Protein AF-A0A0Q7JRY8-F1 (afdb_monomer_lite)

Secondary structure (DSSP, 8-state):
----PPPHHHHHHHHGGGSHHHHHHHHHHHHHHHGGGGGGS--SSS-HHHHHHHHHT-SSHHHHHHHHHHHHT-GGGS-SS--SSHHHHHHHHHHHHHHHHHHGGG-TT-HHHHHHHHHHHHHHHHHHHHHT-TTHHHHHHHHHHHHHTT-HHHHHHHHHHHHHHHHHHHH--

Sequence (173 aa):
MGQLSEPPLYAALRALAQDRHRAFAVAIAMAEIVEPLGELASLTPEPLSELAGRIRDATNPDQATAEAAVLSAIPALQEDEEPEENPAWFALGAVVAWIYAAESFGDPAGQRVVNTFARVDDVLEQVEEVLGVPGLCDQFYGAAADAARGDDAALRAMRGLGRSLLGQLRGVS

Radius of gyration: 15.41 Å; chains: 1; bounding box: 47×38×37 Å

pLDDT: mean 89.13, std 11.55, range [37.31, 98.56]

Foldseek 3Di:
DDDPDDDPLLVLLQVCLVPLVLNLLLLLLLLLLLLVLLQLDCQAPDRSVVLSVQLVPDPALVSLQVSLVRLCPRVQVVDPDQDPDPSSNSSNLSSLSSSLSSNSSVDSRSVSSSSNLVSSLVSVVVVCVVLVPPDLNVQSSVLSSCSSVPDPVSSVSSNVNSVVSVVSVVVVD

Structure (mmCIF, N/CA/C/O backbone):
data_AF-A0A0Q7JRY8-F1
#
_entry.id   AF-A0A0Q7JRY8-F1
#
loop_
_atom_site.group_PDB
_atom_site.id
_atom_site.type_symbol
_atom_site.label_atom_id
_atom_site.label_alt_id
_atom_site.label_comp_id
_atom_site.label_asym_id
_atom_site.label_entity_id
_atom_site.label_seq_id
_atom_site.pdbx_PDB_ins_code
_atom_site.Cartn_x
_atom_site.Cartn_y
_atom_site.Cartn_z
_atom_site.occupancy
_atom_site.B_iso_or_equiv
_atom_site.auth_seq_id
_atom_site.auth_comp_id
_atom_site.auth_asym_id
_atom_site.auth_atom_id
_atom_site.pdbx_PDB_model_num
ATOM 1 N N . MET A 1 1 ? 27.790 -21.118 8.309 1.00 37.31 1 MET A N 1
ATOM 2 C CA . MET A 1 1 ? 26.939 -19.935 8.079 1.00 37.31 1 MET A CA 1
ATOM 3 C C . MET A 1 1 ? 26.038 -20.266 6.905 1.00 37.31 1 MET A C 1
ATOM 5 O O . MET A 1 1 ? 26.532 -20.323 5.788 1.00 37.31 1 MET A O 1
ATOM 9 N N . GLY A 1 2 ? 24.784 -20.639 7.162 1.00 41.09 2 GLY A N 1
ATOM 10 C CA . GLY A 1 2 ? 23.818 -20.852 6.085 1.00 41.09 2 GLY A CA 1
ATOM 11 C C . GLY A 1 2 ? 23.379 -19.491 5.568 1.00 41.09 2 GLY A C 1
ATOM 12 O O . GLY A 1 2 ? 22.937 -18.666 6.361 1.00 41.09 2 GLY A O 1
ATOM 13 N N . GLN A 1 3 ? 23.558 -19.231 4.275 1.00 41.84 3 GLN A N 1
ATOM 14 C CA . GLN A 1 3 ? 22.889 -18.116 3.612 1.00 41.84 3 GLN A CA 1
ATOM 15 C C . GLN A 1 3 ? 21.385 -18.334 3.803 1.00 41.84 3 GLN A C 1
ATOM 17 O O . GLN A 1 3 ? 20.836 -19.294 3.265 1.00 41.84 3 GLN A O 1
ATOM 22 N N . LEU A 1 4 ? 20.738 -17.495 4.613 1.00 47.75 4 LEU A N 1
ATOM 23 C CA . LEU A 1 4 ? 19.283 -17.410 4.627 1.00 47.75 4 LEU A CA 1
ATOM 24 C C . LEU A 1 4 ? 18.890 -16.901 3.239 1.00 47.75 4 LEU A C 1
ATOM 26 O O . LEU A 1 4 ? 19.129 -15.743 2.906 1.00 47.75 4 LEU A O 1
ATOM 30 N N . SER A 1 5 ? 18.422 -17.809 2.386 1.00 59.34 5 SER A N 1
ATOM 31 C CA . SER A 1 5 ? 17.906 -17.464 1.068 1.00 59.34 5 SER A CA 1
ATOM 32 C C . SER A 1 5 ? 16.703 -16.549 1.246 1.00 59.34 5 SER A C 1
ATOM 34 O O . SER A 1 5 ? 15.795 -16.873 2.012 1.00 59.34 5 SER A O 1
ATOM 36 N N . GLU A 1 6 ? 16.702 -15.426 0.538 1.00 68.44 6 GLU A N 1
ATOM 37 C CA . GLU A 1 6 ? 15.559 -14.522 0.480 1.00 68.44 6 GLU A CA 1
ATOM 38 C C . GLU A 1 6 ? 14.280 -15.287 0.078 1.00 68.44 6 GLU A C 1
ATOM 40 O O . GLU A 1 6 ? 14.351 -16.138 -0.820 1.00 68.44 6 GLU A O 1
ATOM 45 N N . PRO A 1 7 ? 13.119 -15.022 0.716 1.00 82.31 7 PRO A N 1
ATOM 46 C CA . PRO A 1 7 ? 11.863 -15.645 0.320 1.00 82.31 7 PRO A CA 1
ATOM 47 C C . PRO A 1 7 ? 11.599 -15.450 -1.183 1.00 82.31 7 PRO A C 1
ATOM 49 O O . PRO A 1 7 ? 11.758 -14.332 -1.681 1.00 82.31 7 PRO A O 1
ATOM 52 N N . PRO A 1 8 ? 11.146 -16.483 -1.923 1.00 87.88 8 PRO A N 1
ATOM 53 C CA . PRO A 1 8 ? 10.930 -16.385 -3.371 1.00 87.88 8 PRO A CA 1
ATOM 54 C C . PRO A 1 8 ? 10.028 -15.219 -3.796 1.00 87.88 8 PRO A C 1
ATOM 56 O O . PRO A 1 8 ? 10.235 -14.631 -4.857 1.00 87.88 8 PRO A O 1
ATOM 59 N N . LEU A 1 9 ? 9.054 -14.855 -2.954 1.00 92.62 9 LEU A N 1
ATOM 60 C CA . LEU A 1 9 ? 8.178 -13.713 -3.190 1.00 92.62 9 LEU A CA 1
ATOM 61 C C . LEU A 1 9 ? 8.928 -12.374 -3.148 1.00 92.62 9 LEU A C 1
ATOM 63 O O . LEU A 1 9 ? 8.682 -11.525 -3.996 1.00 92.62 9 LEU A O 1
ATOM 67 N N . TYR A 1 10 ? 9.866 -12.180 -2.219 1.00 94.19 10 TYR A N 1
ATOM 68 C CA . TYR A 1 10 ? 10.582 -10.905 -2.076 1.00 94.19 10 TYR A CA 1
ATOM 69 C C . TYR A 1 10 ? 11.470 -10.644 -3.289 1.00 94.19 10 TYR A C 1
ATOM 71 O O . TYR A 1 10 ? 11.474 -9.542 -3.833 1.00 94.19 10 TYR A O 1
ATOM 79 N N . ALA A 1 11 ? 12.143 -11.688 -3.777 1.00 94.50 11 ALA A N 1
ATOM 80 C CA . ALA A 1 11 ? 12.903 -11.614 -5.017 1.00 94.50 11 ALA A CA 1
ATOM 81 C C . ALA A 1 11 ? 12.002 -11.282 -6.222 1.00 94.50 11 ALA A C 1
ATOM 83 O O . ALA A 1 11 ? 12.367 -10.444 -7.049 1.00 94.50 11 ALA A O 1
ATOM 84 N N . ALA A 1 12 ? 10.815 -11.896 -6.312 1.00 95.25 12 ALA A N 1
ATOM 85 C CA . ALA A 1 12 ? 9.857 -11.629 -7.386 1.00 95.25 12 ALA A CA 1
ATOM 86 C C . ALA A 1 12 ? 9.300 -10.195 -7.334 1.00 95.25 12 ALA A C 1
ATOM 88 O O . ALA A 1 12 ? 9.252 -9.523 -8.360 1.00 95.25 12 ALA A O 1
ATOM 89 N N . LEU A 1 13 ? 8.940 -9.701 -6.146 1.00 96.69 13 LEU A N 1
ATOM 90 C CA . LEU A 1 13 ? 8.494 -8.321 -5.945 1.00 96.69 13 LEU A CA 1
ATOM 91 C C . LEU A 1 13 ? 9.601 -7.330 -6.301 1.00 96.69 13 LEU A C 1
ATOM 93 O O . LEU A 1 13 ? 9.355 -6.386 -7.045 1.00 96.69 13 LEU A O 1
ATOM 97 N N . ARG A 1 14 ? 10.838 -7.571 -5.852 1.00 96.56 14 ARG A N 1
ATOM 98 C CA . ARG A 1 14 ? 11.974 -6.704 -6.182 1.00 96.56 14 ARG A CA 1
ATOM 99 C C . ARG A 1 14 ? 12.230 -6.651 -7.692 1.00 96.56 14 ARG A C 1
ATOM 101 O O . ARG A 1 14 ? 12.537 -5.589 -8.230 1.00 96.56 14 ARG A O 1
ATOM 108 N N . ALA A 1 15 ? 12.051 -7.772 -8.394 1.00 96.31 15 ALA A N 1
ATOM 109 C CA . ALA A 1 15 ? 12.206 -7.839 -9.845 1.00 96.31 15 ALA A CA 1
ATOM 110 C C . ALA A 1 15 ? 11.204 -6.954 -10.612 1.00 96.31 15 ALA A C 1
ATOM 112 O O . ALA A 1 15 ? 11.505 -6.557 -11.739 1.00 96.31 15 ALA A O 1
ATOM 113 N N . LEU A 1 16 ? 10.068 -6.577 -10.006 1.00 96.50 16 LEU A N 1
ATOM 114 C CA . LEU A 1 16 ? 9.114 -5.648 -10.617 1.00 96.50 16 LEU A CA 1
ATOM 115 C C . LEU A 1 16 ? 9.727 -4.277 -10.908 1.00 96.50 16 LEU A C 1
ATOM 117 O O . LEU A 1 16 ? 9.269 -3.621 -11.834 1.00 96.50 16 LEU A O 1
ATOM 121 N N . ALA A 1 17 ? 10.776 -3.853 -10.192 1.00 95.12 17 ALA A N 1
ATOM 122 C CA . ALA A 1 17 ? 11.434 -2.561 -10.420 1.00 95.12 17 ALA A CA 1
ATOM 123 C C . ALA A 1 17 ? 12.030 -2.401 -11.833 1.00 95.12 17 ALA A C 1
ATOM 125 O O . ALA A 1 17 ? 12.318 -1.283 -12.260 1.00 95.12 17 ALA A O 1
ATOM 126 N N . GLN A 1 18 ? 12.171 -3.498 -12.590 1.00 95.25 18 GLN A N 1
ATOM 127 C CA . GLN A 1 18 ? 12.508 -3.458 -14.018 1.00 95.25 18 GLN A CA 1
ATOM 128 C C . GLN A 1 18 ? 11.437 -2.735 -14.856 1.00 95.25 18 GLN A C 1
ATOM 130 O O . GLN A 1 18 ? 11.760 -2.146 -15.886 1.00 95.25 18 GLN A O 1
ATOM 135 N N . ASP A 1 19 ? 10.184 -2.739 -14.395 1.00 96.69 19 ASP A N 1
ATOM 136 C CA . ASP A 1 19 ? 9.085 -1.919 -14.895 1.00 96.69 19 ASP A CA 1
ATOM 137 C C . ASP A 1 19 ? 8.504 -1.097 -13.737 1.00 96.69 19 ASP A C 1
ATOM 139 O O . ASP A 1 19 ? 7.631 -1.539 -12.987 1.00 96.69 19 ASP A O 1
ATOM 143 N N . ARG A 1 20 ? 8.971 0.149 -13.611 1.00 95.75 20 ARG A N 1
ATOM 144 C CA . ARG A 1 20 ? 8.534 1.065 -12.548 1.00 95.75 20 ARG A CA 1
ATOM 145 C C . ARG A 1 20 ? 7.016 1.255 -12.479 1.00 95.75 20 ARG A C 1
ATOM 147 O O . ARG A 1 20 ? 6.489 1.445 -11.390 1.00 95.75 20 ARG A O 1
ATOM 154 N N . HIS A 1 21 ? 6.305 1.217 -13.612 1.00 96.06 21 HIS A N 1
ATOM 155 C CA . HIS A 1 21 ? 4.853 1.409 -13.619 1.00 96.06 21 HIS A CA 1
ATOM 156 C C . HIS A 1 21 ? 4.157 0.168 -13.067 1.00 96.06 21 HIS A C 1
ATOM 158 O O . HIS A 1 21 ? 3.186 0.289 -12.322 1.00 96.06 21 HIS A O 1
ATOM 164 N N . ARG A 1 22 ? 4.688 -1.022 -13.370 1.00 96.19 22 ARG A N 1
ATOM 165 C CA . ARG A 1 22 ? 4.217 -2.269 -12.770 1.00 96.19 22 ARG A CA 1
ATOM 166 C C . ARG A 1 22 ? 4.512 -2.327 -11.275 1.00 96.19 22 ARG A C 1
ATOM 168 O O . ARG A 1 22 ? 3.603 -2.648 -10.514 1.00 96.19 22 ARG A O 1
ATOM 175 N N . ALA A 1 23 ? 5.741 -2.016 -10.859 1.00 97.19 23 ALA A N 1
ATOM 176 C CA . ALA A 1 23 ? 6.117 -1.983 -9.445 1.00 97.19 23 ALA A CA 1
ATOM 177 C C . ALA A 1 23 ? 5.194 -1.049 -8.654 1.00 97.19 23 ALA A C 1
ATOM 179 O O . ALA A 1 23 ? 4.621 -1.463 -7.647 1.00 97.19 23 ALA A O 1
ATOM 180 N N . PHE A 1 24 ? 4.974 0.158 -9.183 1.00 97.75 24 PHE A N 1
ATOM 181 C CA . PHE A 1 24 ? 4.072 1.138 -8.597 1.00 97.75 24 PHE A CA 1
ATOM 182 C C . PHE A 1 24 ? 2.629 0.630 -8.514 1.00 97.75 24 PHE A C 1
ATOM 184 O O . PHE A 1 24 ? 2.037 0.633 -7.441 1.00 97.75 24 PHE A O 1
ATOM 191 N N . ALA A 1 25 ? 2.069 0.112 -9.611 1.00 96.88 25 ALA A N 1
ATOM 192 C CA . ALA A 1 25 ? 0.698 -0.398 -9.628 1.00 96.88 25 ALA A CA 1
ATOM 193 C C . ALA A 1 25 ? 0.471 -1.555 -8.637 1.00 96.88 25 ALA A C 1
ATOM 195 O O . ALA A 1 25 ? -0.581 -1.621 -8.001 1.00 96.88 25 ALA A O 1
ATOM 196 N N . VAL A 1 26 ? 1.450 -2.456 -8.494 1.00 97.81 26 VAL A N 1
ATOM 197 C CA . VAL A 1 26 ? 1.394 -3.550 -7.515 1.00 97.81 26 VAL A CA 1
ATOM 198 C C . VAL A 1 26 ? 1.468 -2.995 -6.093 1.00 97.81 26 VAL A C 1
ATOM 200 O O . VAL A 1 26 ? 0.644 -3.368 -5.266 1.00 97.81 26 VAL A O 1
ATOM 203 N N . ALA A 1 27 ? 2.387 -2.069 -5.811 1.00 98.25 27 ALA A N 1
ATOM 204 C CA . ALA A 1 27 ? 2.505 -1.458 -4.489 1.00 98.25 27 ALA A CA 1
ATOM 205 C C . ALA A 1 27 ? 1.228 -0.707 -4.075 1.00 98.25 27 ALA A C 1
ATOM 207 O O . ALA A 1 27 ? 0.742 -0.894 -2.961 1.00 98.25 27 ALA A O 1
ATOM 208 N N . ILE A 1 28 ? 0.621 0.051 -4.994 1.00 97.94 28 ILE A N 1
ATOM 209 C CA . ILE A 1 28 ? -0.669 0.716 -4.769 1.00 97.94 28 ILE A CA 1
ATOM 210 C C . ILE A 1 28 ? -1.762 -0.303 -4.454 1.00 97.94 28 ILE A C 1
ATOM 212 O O . ILE A 1 28 ? -2.473 -0.143 -3.469 1.00 97.94 28 ILE A O 1
ATOM 216 N N . ALA A 1 29 ? -1.876 -1.378 -5.238 1.00 97.00 29 ALA A N 1
ATOM 217 C CA . ALA A 1 29 ? -2.890 -2.401 -4.995 1.00 97.00 29 ALA A CA 1
ATOM 218 C C . ALA A 1 29 ? -2.729 -3.091 -3.627 1.00 97.00 29 ALA A C 1
ATOM 220 O O . ALA A 1 29 ? -3.732 -3.467 -3.025 1.00 97.00 29 ALA A O 1
ATOM 221 N N . MET A 1 30 ? -1.497 -3.232 -3.124 1.00 98.12 30 MET A N 1
ATOM 222 C CA . MET A 1 30 ? -1.243 -3.739 -1.772 1.00 98.12 30 MET A CA 1
ATOM 223 C C . MET A 1 30 ? -1.660 -2.717 -0.703 1.00 98.12 30 MET A C 1
ATOM 225 O O . MET A 1 30 ? -2.404 -3.069 0.209 1.00 98.12 30 MET A O 1
ATOM 229 N N . ALA A 1 31 ? -1.251 -1.450 -0.829 1.00 98.00 31 ALA A N 1
ATOM 230 C CA . ALA A 1 31 ? -1.601 -0.396 0.132 1.00 98.00 31 ALA A CA 1
ATOM 231 C C . ALA A 1 31 ? -3.117 -0.107 0.188 1.00 98.00 31 ALA A C 1
ATOM 233 O O . ALA A 1 31 ? -3.660 0.175 1.256 1.00 98.00 31 ALA A O 1
ATOM 234 N N . GLU A 1 32 ? -3.828 -0.262 -0.934 1.00 96.44 32 GLU A N 1
ATOM 235 C CA . GLU A 1 32 ? -5.294 -0.159 -1.015 1.00 96.44 32 GLU A CA 1
ATOM 236 C C . GLU A 1 32 ? -6.025 -1.129 -0.075 1.00 96.44 32 GLU A C 1
ATOM 238 O O . GLU A 1 32 ? -7.153 -0.853 0.332 1.00 96.44 32 GLU A O 1
ATOM 243 N N . ILE A 1 33 ? -5.411 -2.264 0.279 1.00 96.31 33 ILE A N 1
ATOM 244 C CA . ILE A 1 33 ? -6.029 -3.248 1.176 1.00 96.31 33 ILE A CA 1
ATOM 245 C C . ILE A 1 33 ? -6.236 -2.646 2.565 1.00 96.31 33 ILE A C 1
ATOM 247 O O . ILE A 1 33 ? -7.288 -2.848 3.168 1.00 96.31 33 ILE A O 1
ATOM 251 N N . VAL A 1 34 ? -5.249 -1.889 3.044 1.00 95.31 34 VAL A N 1
ATOM 252 C CA . VAL A 1 34 ? -5.213 -1.321 4.397 1.00 95.31 34 VAL A CA 1
ATOM 253 C C . VAL A 1 34 ? -5.638 0.146 4.443 1.00 95.31 34 VAL A C 1
ATOM 255 O O . VAL A 1 34 ? -5.782 0.686 5.532 1.00 95.31 34 VAL A O 1
ATOM 258 N N . GLU A 1 35 ? -5.915 0.785 3.299 1.00 94.62 35 GLU A N 1
ATOM 259 C CA . GLU A 1 35 ? -6.423 2.169 3.226 1.00 94.62 35 GLU A CA 1
ATOM 260 C C . GLU A 1 35 ? -7.579 2.448 4.216 1.00 94.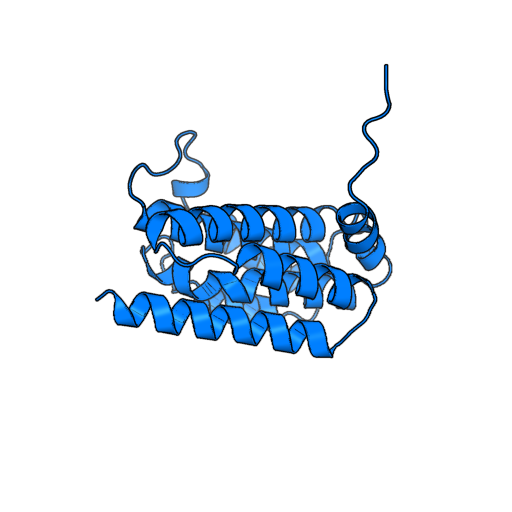62 35 GLU A C 1
ATOM 262 O O . GLU A 1 35 ? -7.494 3.449 4.929 1.00 94.62 35 GLU A O 1
ATOM 267 N N . PRO A 1 36 ? -8.598 1.569 4.377 1.00 91.94 36 PRO A N 1
ATOM 268 C CA . PRO A 1 36 ? -9.689 1.799 5.330 1.00 91.94 36 PRO A CA 1
ATOM 269 C C . PRO A 1 36 ? -9.251 1.959 6.789 1.00 91.94 36 PRO A C 1
ATOM 271 O O . PRO A 1 36 ? -9.959 2.588 7.571 1.00 91.94 36 PRO A O 1
ATOM 274 N N . LEU A 1 37 ? -8.114 1.371 7.165 1.00 91.75 37 LEU A N 1
ATOM 275 C CA . LEU A 1 37 ? -7.588 1.441 8.525 1.00 91.75 37 LEU A CA 1
ATOM 276 C C . LEU A 1 37 ? -6.996 2.817 8.838 1.00 91.75 37 LEU A C 1
ATOM 278 O O . LEU A 1 37 ? -7.013 3.233 9.991 1.00 91.75 37 LEU A O 1
ATOM 282 N N . GLY A 1 38 ? -6.537 3.548 7.817 1.00 89.88 38 GLY A N 1
ATOM 283 C CA . GLY A 1 38 ? -6.034 4.916 7.957 1.00 89.88 38 GLY A CA 1
ATOM 284 C C . GLY A 1 38 ? -7.064 5.900 8.503 1.00 89.88 38 GLY A C 1
ATOM 285 O O . GLY A 1 38 ? -6.693 6.906 9.091 1.00 89.88 38 GLY A O 1
ATOM 286 N N . GLU A 1 39 ? -8.351 5.589 8.352 1.00 88.38 39 GLU A N 1
ATOM 287 C CA . GLU A 1 39 ? -9.460 6.426 8.814 1.00 88.38 39 GLU A CA 1
ATOM 288 C C . GLU A 1 39 ? -9.874 6.112 10.269 1.00 88.38 39 GLU A C 1
ATOM 290 O O . GLU A 1 39 ? -10.778 6.748 10.810 1.00 88.38 39 GLU A O 1
ATOM 295 N N . LEU A 1 40 ? -9.232 5.134 10.927 1.00 86.31 40 LEU A N 1
ATOM 296 C CA . LEU A 1 40 ? -9.507 4.787 12.329 1.00 86.31 40 LEU A CA 1
ATOM 297 C C . LEU A 1 40 ? -8.971 5.830 13.320 1.00 86.31 40 LEU A C 1
ATOM 299 O O . LEU A 1 40 ? -9.469 5.914 14.443 1.00 86.31 40 LEU A O 1
ATOM 303 N N . ALA A 1 41 ? -7.983 6.629 12.914 1.00 84.44 41 ALA A N 1
ATOM 304 C CA . ALA A 1 41 ? -7.432 7.719 13.706 1.00 84.44 41 ALA A CA 1
ATOM 305 C C . ALA A 1 41 ? -7.098 8.922 12.815 1.00 84.44 41 ALA A C 1
ATOM 307 O O . ALA A 1 41 ? -6.595 8.777 11.704 1.00 84.44 41 ALA A O 1
ATOM 308 N N . SER A 1 42 ? -7.335 10.132 13.321 1.00 84.94 42 SER A N 1
ATOM 309 C CA . SER A 1 42 ? -7.013 11.370 12.603 1.00 84.94 42 SER A CA 1
ATOM 310 C C . SER A 1 42 ? -5.519 11.688 12.729 1.00 84.94 42 SER A C 1
ATOM 312 O O . SER A 1 42 ? -5.125 12.493 13.572 1.00 84.94 42 SER A O 1
ATOM 314 N N . LEU A 1 43 ? -4.689 11.046 11.905 1.00 82.81 43 LEU A N 1
ATOM 315 C CA . LEU A 1 43 ? -3.229 11.236 11.903 1.00 82.81 43 LEU A CA 1
ATOM 316 C C . LEU A 1 43 ? -2.766 12.404 11.019 1.00 82.81 43 LEU A C 1
ATOM 318 O O . LEU A 1 43 ? -1.695 12.969 11.235 1.00 82.81 43 LEU A O 1
ATOM 322 N N . THR A 1 44 ? -3.578 12.780 10.035 1.00 76.00 44 THR A N 1
ATOM 323 C CA . THR A 1 44 ? -3.310 13.844 9.061 1.00 76.00 44 THR A CA 1
ATOM 324 C C . THR A 1 44 ? -4.391 14.928 9.111 1.00 76.00 44 THR A C 1
ATOM 326 O O . THR A 1 44 ? -5.517 14.655 9.529 1.00 76.00 44 THR A O 1
ATOM 329 N N . PRO A 1 45 ? -4.089 16.170 8.676 1.00 78.75 45 PRO A N 1
ATOM 330 C CA . PRO A 1 45 ? -5.102 17.223 8.547 1.00 78.75 45 PRO A CA 1
ATOM 331 C C . PRO A 1 45 ? -6.181 16.926 7.494 1.00 78.75 45 PRO A C 1
ATOM 333 O O . PRO A 1 45 ? -7.305 17.406 7.618 1.00 78.75 45 PRO A O 1
ATOM 336 N N . GLU A 1 46 ? -5.830 16.169 6.456 1.00 86.56 46 GLU A N 1
ATOM 337 C CA . GLU A 1 46 ? -6.732 15.682 5.407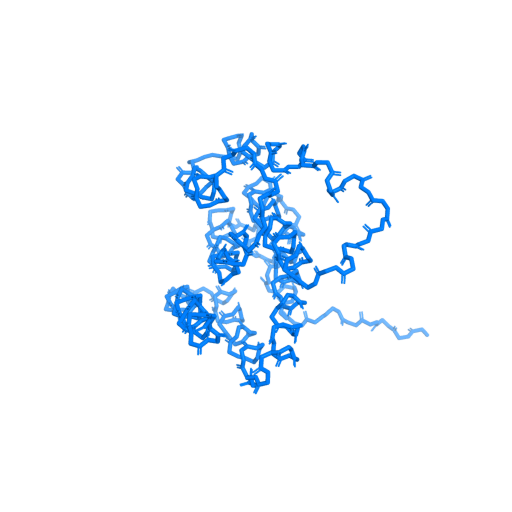 1.00 86.56 46 GLU A CA 1
ATOM 338 C C . GLU A 1 46 ? -6.867 14.151 5.498 1.00 86.56 46 GLU A C 1
ATOM 340 O O . GLU A 1 46 ? -5.916 13.507 5.941 1.00 86.56 46 GLU A O 1
ATOM 345 N N . PRO A 1 47 ? -8.002 13.544 5.108 1.00 89.62 47 PRO A N 1
ATOM 346 C CA . PRO A 1 47 ? -8.183 12.090 5.158 1.00 89.62 47 PRO A CA 1
ATOM 347 C C . PRO A 1 47 ? -7.124 11.336 4.343 1.00 89.62 47 PRO A C 1
ATOM 349 O O . PRO A 1 47 ? -6.719 11.795 3.269 1.00 89.62 47 PRO A O 1
ATOM 352 N N . LEU A 1 48 ? -6.719 10.144 4.802 1.00 92.50 48 LEU A N 1
ATOM 353 C CA . LEU A 1 48 ? -5.758 9.314 4.063 1.00 92.50 48 LEU A CA 1
ATOM 354 C C . LEU A 1 48 ? -6.276 9.003 2.654 1.00 92.50 48 LEU A C 1
ATOM 356 O O . LEU A 1 48 ? -5.501 9.015 1.704 1.00 92.50 48 LEU A O 1
ATOM 360 N N . SER A 1 49 ? -7.581 8.778 2.507 1.00 92.00 49 SER A N 1
ATOM 361 C CA . SER A 1 49 ? -8.228 8.525 1.214 1.00 92.00 49 SER A CA 1
ATOM 362 C C . SER A 1 49 ? -8.007 9.631 0.166 1.00 92.00 49 SER A C 1
ATOM 364 O O . SER A 1 49 ? -7.853 9.328 -1.022 1.00 92.00 49 SER A O 1
ATOM 366 N N . GLU A 1 50 ? -7.928 10.905 0.568 1.00 93.12 50 GLU A N 1
ATOM 367 C CA . GLU A 1 50 ? -7.647 12.013 -0.359 1.00 93.12 50 GLU A CA 1
ATOM 368 C C . GLU A 1 50 ? -6.186 11.993 -0.834 1.00 93.12 50 GLU A C 1
ATOM 370 O O . GLU A 1 50 ? -5.918 12.092 -2.035 1.00 93.12 50 GLU A O 1
ATOM 375 N N . LEU A 1 51 ? -5.247 11.789 0.094 1.00 92.81 51 LEU A N 1
ATOM 376 C CA . LEU A 1 51 ? -3.814 11.633 -0.186 1.00 92.81 51 LEU A CA 1
ATOM 377 C C . LEU A 1 51 ? -3.531 10.407 -1.065 1.00 92.81 51 LEU A C 1
ATOM 379 O O . LEU A 1 51 ? -2.849 10.500 -2.087 1.00 92.81 51 LEU A O 1
ATOM 383 N N . ALA A 1 52 ? -4.118 9.265 -0.708 1.00 95.31 52 ALA A N 1
ATOM 384 C CA . ALA A 1 52 ? -4.061 8.017 -1.458 1.00 95.31 52 ALA A CA 1
ATOM 385 C C . ALA A 1 52 ? -4.588 8.183 -2.892 1.00 95.31 52 ALA A C 1
ATOM 387 O O . ALA A 1 52 ? -4.004 7.648 -3.836 1.00 95.31 52 ALA A O 1
ATOM 388 N N . GLY A 1 53 ? -5.657 8.968 -3.076 1.00 96.62 53 GLY A N 1
ATOM 389 C CA . GLY A 1 53 ? -6.173 9.348 -4.391 1.00 96.62 53 GLY A CA 1
ATOM 390 C C . GLY A 1 53 ? -5.124 10.046 -5.256 1.00 96.62 53 GLY A C 1
ATOM 391 O O . GLY A 1 53 ? -4.879 9.623 -6.384 1.00 96.62 53 GLY A O 1
ATOM 392 N N . ARG A 1 54 ? -4.444 11.060 -4.709 1.00 96.75 54 ARG A N 1
ATOM 393 C CA . ARG A 1 54 ? -3.406 11.808 -5.439 1.00 96.75 54 ARG A CA 1
ATOM 394 C C . ARG A 1 54 ? -2.178 10.958 -5.754 1.00 96.75 54 ARG A C 1
ATOM 396 O O . ARG A 1 54 ? -1.644 11.061 -6.856 1.00 96.75 54 ARG A O 1
ATOM 403 N N . ILE A 1 55 ? -1.769 10.081 -4.833 1.00 97.06 55 ILE A N 1
ATOM 404 C CA . ILE A 1 55 ? -0.694 9.111 -5.081 1.00 97.06 55 ILE A CA 1
ATOM 405 C C . ILE A 1 55 ? -1.093 8.181 -6.230 1.00 97.06 55 ILE A C 1
ATOM 407 O O . ILE A 1 55 ? -0.341 8.037 -7.186 1.00 97.06 55 ILE A O 1
ATOM 411 N N . ARG A 1 56 ? -2.282 7.575 -6.175 1.00 96.19 56 ARG A N 1
ATOM 412 C CA . ARG A 1 56 ? -2.782 6.651 -7.206 1.00 96.19 56 ARG A CA 1
ATOM 413 C C . ARG A 1 56 ? -2.823 7.289 -8.597 1.00 96.19 56 ARG A C 1
ATOM 415 O O . ARG A 1 56 ? -2.490 6.627 -9.579 1.00 96.19 56 ARG A O 1
ATOM 422 N N . ASP A 1 57 ? -3.207 8.559 -8.665 1.00 96.81 57 ASP A N 1
ATOM 423 C CA . ASP A 1 57 ? -3.312 9.321 -9.911 1.00 96.81 57 ASP A CA 1
ATOM 424 C C . ASP A 1 57 ? -1.965 9.904 -10.383 1.00 96.81 57 ASP A C 1
ATOM 426 O O . ASP A 1 57 ? -1.891 10.520 -11.453 1.00 96.81 57 ASP A O 1
ATOM 430 N N . ALA A 1 58 ? -0.881 9.703 -9.624 1.00 96.50 58 ALA A N 1
ATOM 431 C CA . ALA A 1 58 ? 0.442 10.173 -10.000 1.00 96.50 58 ALA A CA 1
ATOM 432 C C . ALA A 1 58 ? 0.895 9.546 -11.327 1.00 96.50 58 ALA A C 1
ATOM 434 O O . ALA A 1 58 ? 0.867 8.335 -11.546 1.00 96.50 58 ALA A O 1
ATOM 435 N N . THR A 1 59 ? 1.381 10.400 -12.224 1.00 94.75 59 THR A N 1
ATOM 436 C CA . THR A 1 59 ? 1.855 9.999 -13.561 1.00 94.75 59 THR A CA 1
ATOM 437 C C . THR A 1 59 ? 3.375 9.891 -13.631 1.00 94.75 59 THR A C 1
ATOM 439 O O . THR A 1 59 ? 3.921 9.353 -14.598 1.00 94.75 59 THR A O 1
ATOM 442 N N . ASN A 1 60 ? 4.069 10.403 -12.613 1.00 95.62 60 ASN A N 1
ATOM 443 C CA . ASN A 1 60 ? 5.519 10.376 -12.507 1.00 95.62 60 ASN A CA 1
ATOM 444 C C . ASN A 1 60 ? 5.988 10.250 -11.040 1.00 95.62 60 ASN A C 1
ATOM 446 O O . ASN A 1 60 ? 5.214 10.541 -10.125 1.00 95.62 60 ASN A O 1
ATOM 450 N N . PRO A 1 61 ? 7.254 9.844 -10.814 1.00 95.81 61 PRO A N 1
ATOM 451 C CA . PRO A 1 61 ? 7.788 9.634 -9.468 1.00 95.81 61 PRO A CA 1
ATOM 452 C C . PRO A 1 61 ? 7.827 10.889 -8.592 1.00 95.81 61 PRO A C 1
ATOM 454 O O . PRO A 1 61 ? 7.622 10.782 -7.386 1.00 95.81 61 PRO A O 1
ATOM 457 N N . ASP A 1 62 ? 8.058 12.070 -9.173 1.00 96.38 62 ASP A N 1
ATOM 458 C CA . ASP A 1 62 ? 8.155 13.320 -8.409 1.00 96.38 62 ASP A CA 1
ATOM 459 C C . ASP A 1 62 ? 6.805 13.679 -7.772 1.00 96.38 62 ASP A C 1
ATOM 461 O O . ASP A 1 62 ? 6.756 14.078 -6.610 1.00 96.38 62 ASP A O 1
ATOM 465 N N . GLN A 1 63 ? 5.701 13.469 -8.502 1.00 96.19 63 GLN A N 1
ATOM 466 C CA . GLN A 1 63 ? 4.339 13.635 -7.981 1.00 96.19 63 GLN A CA 1
ATOM 467 C C . GLN A 1 63 ? 4.063 12.687 -6.810 1.00 96.19 63 GLN A C 1
ATOM 469 O O . GLN A 1 63 ? 3.655 13.140 -5.746 1.00 96.19 63 GLN A O 1
ATOM 474 N N . ALA A 1 64 ? 4.330 11.388 -6.979 1.00 95.38 64 ALA A N 1
ATOM 475 C CA . ALA A 1 64 ? 4.108 10.408 -5.915 1.00 95.38 64 ALA A CA 1
ATOM 476 C C . ALA A 1 64 ? 4.977 10.703 -4.678 1.00 95.38 64 ALA A C 1
ATOM 478 O O . ALA A 1 64 ? 4.498 10.632 -3.549 1.00 95.38 64 ALA A O 1
ATOM 479 N N . THR A 1 65 ? 6.234 11.104 -4.885 1.00 93.31 65 THR A N 1
ATOM 480 C CA . THR A 1 65 ? 7.169 11.450 -3.804 1.00 93.31 65 THR A CA 1
ATOM 481 C C . THR A 1 65 ? 6.724 12.697 -3.039 1.00 93.31 65 THR A C 1
ATOM 483 O O . THR A 1 65 ? 6.878 12.752 -1.821 1.00 93.31 65 THR A O 1
ATOM 486 N N . ALA A 1 66 ? 6.150 13.693 -3.720 1.00 94.56 66 ALA A N 1
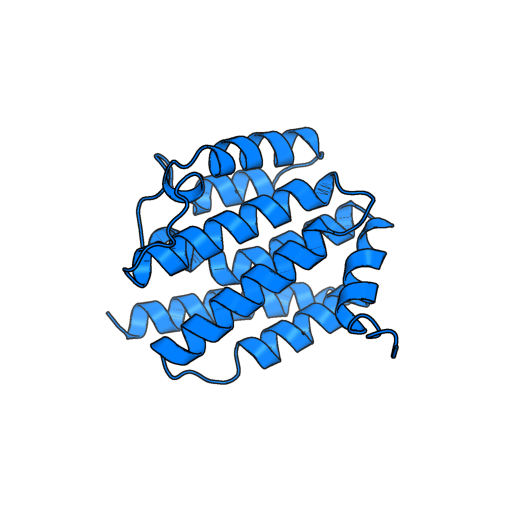ATOM 487 C CA . ALA A 1 66 ? 5.627 14.886 -3.062 1.00 94.56 66 ALA A CA 1
ATOM 488 C C . ALA A 1 66 ? 4.483 14.545 -2.092 1.00 94.56 66 ALA A C 1
ATOM 490 O O . ALA A 1 66 ? 4.487 15.017 -0.958 1.00 94.56 66 ALA A O 1
ATOM 491 N N . GLU A 1 67 ? 3.553 13.678 -2.496 1.00 94.19 67 GLU A N 1
ATOM 492 C CA . GLU A 1 67 ? 2.468 13.216 -1.620 1.00 94.19 67 GLU A CA 1
ATOM 493 C C . GLU A 1 67 ? 2.992 12.317 -0.483 1.00 94.19 67 GLU A C 1
ATOM 495 O O . GLU A 1 67 ? 2.575 12.451 0.668 1.00 94.19 67 GLU A O 1
ATOM 500 N N . ALA A 1 68 ? 3.983 11.458 -0.760 1.00 93.44 68 ALA A N 1
ATOM 501 C CA . ALA A 1 68 ? 4.662 10.666 0.270 1.00 93.44 68 ALA A CA 1
ATOM 502 C C . ALA A 1 68 ? 5.332 11.545 1.339 1.00 93.44 68 ALA A C 1
ATOM 504 O O . ALA A 1 68 ? 5.347 11.186 2.518 1.00 93.44 68 ALA A O 1
ATOM 505 N N . ALA A 1 69 ? 5.873 12.702 0.949 1.00 93.00 69 ALA A N 1
ATOM 506 C CA . ALA A 1 69 ? 6.476 13.652 1.876 1.00 93.00 69 ALA A CA 1
ATOM 507 C C . ALA A 1 69 ? 5.434 14.293 2.807 1.00 93.00 69 ALA A C 1
ATOM 509 O O . ALA A 1 69 ? 5.739 14.526 3.975 1.00 93.00 69 ALA A O 1
ATOM 510 N N . VAL A 1 70 ? 4.205 14.527 2.325 1.00 92.31 70 VAL A N 1
ATOM 511 C CA . VAL A 1 70 ? 3.090 14.991 3.170 1.00 92.31 70 VAL A CA 1
ATOM 512 C C . VAL A 1 70 ? 2.758 13.941 4.229 1.00 92.31 70 VAL A C 1
ATOM 514 O O . VAL A 1 70 ? 2.697 14.270 5.412 1.00 92.31 70 VAL A O 1
ATOM 517 N N . LEU A 1 71 ? 2.631 12.672 3.829 1.00 92.25 71 LEU A N 1
ATOM 518 C CA . LEU A 1 71 ? 2.415 11.564 4.765 1.00 92.25 71 LEU A CA 1
ATOM 519 C C . LEU A 1 71 ? 3.586 11.403 5.749 1.00 92.25 71 LEU A C 1
ATOM 521 O O . LEU A 1 71 ? 3.376 11.227 6.942 1.00 92.25 71 LEU A O 1
ATOM 525 N N . SER A 1 72 ? 4.830 11.526 5.287 1.00 91.50 72 SER A N 1
ATOM 526 C CA . SER A 1 72 ? 6.022 11.368 6.139 1.00 91.50 72 SER A CA 1
ATOM 527 C C . SER A 1 72 ? 6.176 12.474 7.191 1.00 91.50 72 SER A C 1
ATOM 529 O O . SER A 1 72 ? 6.923 12.309 8.153 1.00 91.50 72 SER A O 1
ATOM 531 N N . ALA A 1 73 ? 5.478 13.601 7.023 1.00 90.06 73 ALA A N 1
ATOM 532 C CA . ALA A 1 73 ? 5.488 14.713 7.968 1.00 90.06 73 ALA A CA 1
ATOM 533 C C . ALA A 1 73 ? 4.532 14.519 9.162 1.00 90.06 73 ALA A C 1
ATOM 535 O O . ALA A 1 73 ? 4.465 15.394 10.028 1.00 90.06 73 ALA A O 1
ATOM 536 N N . ILE A 1 74 ? 3.795 13.403 9.227 1.00 86.94 74 ILE A N 1
ATOM 537 C CA . ILE A 1 74 ? 2.926 13.076 10.364 1.00 86.94 74 ILE A CA 1
ATOM 538 C C . ILE A 1 74 ? 3.779 12.940 11.638 1.00 86.94 74 ILE A C 1
ATOM 540 O O . ILE A 1 74 ? 4.700 12.120 11.656 1.00 86.94 74 ILE A O 1
ATOM 544 N N . PRO A 1 75 ? 3.473 13.683 12.721 1.00 83.19 75 PRO A N 1
ATOM 545 C CA . PRO A 1 75 ? 4.271 13.656 13.949 1.00 83.19 75 PRO A CA 1
ATOM 546 C C . PRO A 1 75 ? 4.423 12.264 14.565 1.00 83.19 75 PRO A C 1
ATOM 548 O O . PRO A 1 75 ? 5.524 11.908 14.961 1.00 83.19 75 PRO A O 1
ATOM 551 N N . ALA A 1 76 ? 3.361 11.452 14.554 1.00 81.94 76 ALA A N 1
ATOM 552 C CA . ALA A 1 76 ? 3.375 10.093 15.101 1.00 81.94 76 ALA A CA 1
ATOM 553 C C . ALA A 1 76 ? 4.363 9.141 14.390 1.00 81.94 76 ALA A C 1
ATOM 555 O O . ALA A 1 76 ? 4.722 8.114 14.946 1.00 81.94 76 ALA A O 1
ATOM 556 N N . LEU A 1 77 ? 4.830 9.464 13.174 1.00 83.25 77 LEU A N 1
ATOM 557 C CA . LEU A 1 77 ? 5.895 8.705 12.493 1.00 83.25 77 LEU A CA 1
ATOM 558 C C . LEU A 1 77 ? 7.304 9.070 12.980 1.00 83.25 77 LEU A C 1
ATOM 560 O O . LEU A 1 77 ? 8.268 8.403 12.615 1.00 83.25 77 LEU A O 1
ATOM 564 N N . GLN A 1 78 ? 7.433 10.170 13.722 1.00 81.69 78 GLN A N 1
ATOM 565 C CA . GLN A 1 78 ? 8.694 10.672 14.270 1.00 81.69 78 GLN A CA 1
ATOM 566 C C . GLN A 1 78 ? 8.874 10.276 15.740 1.00 81.69 78 GLN A C 1
ATOM 568 O O . GLN A 1 78 ? 9.899 10.598 16.339 1.00 81.69 78 GLN A O 1
ATOM 573 N N . GLU A 1 79 ? 7.865 9.639 16.330 1.00 79.44 79 GLU A N 1
ATOM 574 C CA . GLU A 1 79 ? 7.916 9.125 17.690 1.00 79.44 79 GLU A CA 1
ATOM 575 C C . GLU A 1 79 ? 8.647 7.776 17.685 1.00 79.44 79 GLU A C 1
ATOM 577 O O . GLU A 1 79 ? 8.423 6.934 16.816 1.00 79.44 79 GLU A O 1
ATOM 582 N N . ASP A 1 80 ? 9.550 7.581 18.648 1.00 68.81 80 ASP A N 1
ATOM 583 C CA . ASP A 1 80 ? 10.297 6.323 18.808 1.00 68.81 80 ASP A CA 1
ATOM 584 C C . ASP A 1 80 ? 9.423 5.197 19.408 1.00 68.81 80 ASP A C 1
ATOM 586 O O . ASP A 1 80 ? 9.858 4.047 19.491 1.00 68.81 80 ASP A O 1
ATOM 590 N N . GLU A 1 81 ? 8.204 5.525 19.845 1.00 68.75 81 GLU A N 1
ATOM 591 C CA . GLU A 1 81 ? 7.249 4.613 20.473 1.00 68.75 81 GLU A CA 1
ATOM 592 C C . GLU A 1 81 ? 6.065 4.367 19.528 1.00 68.75 81 GLU A C 1
ATOM 594 O O . GLU A 1 81 ? 5.449 5.305 19.022 1.00 68.75 81 GLU A O 1
ATOM 599 N N . GLU A 1 82 ? 5.738 3.096 19.274 1.00 65.44 82 GLU A N 1
ATOM 600 C CA . GLU A 1 82 ? 4.525 2.753 18.530 1.00 65.44 82 GLU A CA 1
ATOM 601 C C . GLU A 1 82 ? 3.275 3.057 19.376 1.00 65.44 82 GLU A C 1
ATOM 603 O O . GLU A 1 82 ? 3.297 2.836 20.591 1.00 65.44 82 GLU A O 1
ATOM 608 N N . PRO A 1 83 ? 2.164 3.521 18.770 1.00 69.56 83 PRO A N 1
ATOM 609 C CA . PRO A 1 83 ? 0.948 3.814 19.516 1.00 69.56 83 PRO A CA 1
ATOM 610 C C . PRO A 1 83 ? 0.435 2.573 20.258 1.00 69.56 83 PRO A C 1
ATOM 612 O O . PRO A 1 83 ? 0.193 1.538 19.641 1.00 69.56 83 PRO A O 1
ATOM 615 N N . GLU A 1 84 ? 0.200 2.695 21.568 1.00 68.19 84 GLU A N 1
ATOM 616 C CA . GLU A 1 84 ? -0.349 1.601 22.388 1.00 68.19 84 GLU A CA 1
ATOM 617 C C . GLU A 1 84 ? -1.832 1.310 22.076 1.00 68.19 84 GLU A C 1
ATOM 619 O O . GLU A 1 84 ? -2.350 0.238 22.393 1.00 68.19 84 GLU A O 1
ATOM 624 N N . GLU A 1 85 ? -2.542 2.265 21.465 1.00 68.06 85 GLU A N 1
ATOM 625 C CA . GLU A 1 85 ? -3.949 2.117 21.096 1.00 68.06 85 GLU A CA 1
ATOM 626 C C . GLU A 1 85 ? -4.106 1.458 19.717 1.00 68.06 85 GLU A C 1
ATOM 628 O O . GLU A 1 85 ? -3.699 2.020 18.695 1.00 68.06 85 GLU A O 1
ATOM 633 N N . ASN A 1 86 ? -4.804 0.314 19.673 1.00 71.56 86 ASN A N 1
ATOM 634 C CA . ASN A 1 86 ? -5.054 -0.454 18.444 1.00 71.56 86 ASN A CA 1
ATOM 635 C C . ASN A 1 86 ? -5.512 0.403 17.238 1.00 71.56 86 ASN A C 1
ATOM 637 O O . ASN A 1 86 ? -4.963 0.216 16.152 1.00 71.56 86 ASN A O 1
ATOM 641 N N . PRO A 1 87 ? -6.462 1.361 17.359 1.00 80.69 87 PRO A N 1
ATOM 642 C CA . PRO A 1 87 ? -6.901 2.159 16.209 1.00 80.69 87 PRO A CA 1
ATOM 643 C C . PRO A 1 87 ? -5.797 3.046 15.618 1.00 80.69 87 PRO A C 1
ATOM 645 O O . PRO A 1 87 ? -5.692 3.163 14.397 1.00 80.69 87 PRO A O 1
ATOM 648 N N . ALA A 1 88 ? -4.962 3.652 16.468 1.00 84.25 88 ALA A N 1
ATOM 649 C CA . ALA A 1 88 ? -3.867 4.515 16.036 1.00 84.25 88 ALA A CA 1
ATOM 650 C C . ALA A 1 88 ? -2.730 3.703 15.402 1.00 84.25 88 ALA A C 1
ATOM 652 O O . ALA A 1 88 ? -2.183 4.124 14.383 1.00 84.25 88 ALA A O 1
ATOM 653 N N . TRP A 1 89 ? -2.434 2.516 15.943 1.00 87.62 89 TRP A N 1
ATOM 654 C CA . TRP A 1 89 ? -1.458 1.592 15.363 1.00 87.62 89 TRP A CA 1
ATOM 655 C C . TRP A 1 89 ? -1.856 1.164 13.943 1.00 87.62 89 TRP A C 1
ATOM 657 O O . TRP A 1 89 ? -1.061 1.285 13.007 1.00 87.62 89 TRP A O 1
ATOM 667 N N . PHE A 1 90 ? -3.117 0.755 13.746 1.00 90.44 90 PHE A N 1
ATOM 668 C CA . PHE A 1 90 ? -3.630 0.369 12.428 1.00 90.44 90 PHE A CA 1
ATOM 669 C C . PHE A 1 90 ? -3.614 1.533 11.430 1.00 90.44 90 PHE A C 1
ATOM 671 O O . PHE A 1 90 ? -3.205 1.356 10.278 1.00 90.44 90 PHE A O 1
ATOM 678 N N . ALA A 1 91 ? -4.012 2.730 11.870 1.00 91.81 91 ALA A N 1
ATOM 679 C CA . ALA A 1 91 ? -3.988 3.917 11.025 1.00 91.81 91 ALA A CA 1
ATOM 680 C C . ALA A 1 91 ? -2.558 4.291 10.604 1.00 91.81 91 ALA A C 1
ATOM 682 O O . ALA A 1 91 ? -2.306 4.566 9.427 1.00 91.81 91 ALA A O 1
ATOM 683 N N . LEU A 1 92 ? -1.601 4.223 11.534 1.00 92.38 92 LEU A N 1
ATOM 684 C CA . LEU A 1 92 ? -0.188 4.473 11.255 1.00 92.38 92 LEU A CA 1
ATOM 685 C C . LEU A 1 92 ? 0.372 3.416 10.296 1.00 92.38 92 LEU A C 1
ATOM 687 O O . LEU A 1 92 ? 1.126 3.731 9.377 1.00 92.38 92 LEU A O 1
ATOM 691 N N . GLY A 1 93 ? -0.039 2.158 10.461 1.00 94.19 93 GLY A N 1
ATOM 692 C CA . GLY A 1 93 ? 0.309 1.072 9.554 1.00 94.19 93 GLY A CA 1
ATOM 693 C C . GLY A 1 93 ? -0.127 1.309 8.115 1.00 94.19 93 GLY A C 1
ATOM 694 O O . GLY A 1 93 ? 0.695 1.179 7.203 1.00 94.19 93 GLY A O 1
ATOM 695 N N . ALA A 1 94 ? -1.371 1.743 7.918 1.00 95.44 94 ALA A N 1
ATOM 696 C CA . ALA A 1 94 ? -1.886 2.107 6.603 1.00 95.44 94 ALA A CA 1
ATOM 697 C C . ALA A 1 94 ? -1.104 3.274 5.981 1.00 95.44 94 ALA A C 1
ATOM 699 O O . ALA A 1 94 ? -0.693 3.197 4.824 1.00 95.44 94 ALA A O 1
ATOM 700 N N . VAL A 1 95 ? -0.835 4.326 6.758 1.00 95.69 95 VAL A N 1
ATOM 701 C CA . VAL A 1 95 ? -0.031 5.479 6.324 1.00 95.69 95 VAL A CA 1
ATOM 702 C C . VAL A 1 95 ? 1.354 5.043 5.835 1.00 95.69 95 VAL A C 1
ATOM 704 O O . VAL A 1 95 ? 1.766 5.421 4.737 1.00 95.69 95 VAL A O 1
ATOM 707 N N . VAL A 1 96 ? 2.067 4.218 6.609 1.00 96.38 96 VAL A N 1
ATOM 708 C CA . VAL A 1 96 ? 3.408 3.732 6.237 1.00 96.38 96 VAL A CA 1
ATOM 709 C C . VAL A 1 96 ? 3.360 2.894 4.957 1.00 96.38 96 VAL A C 1
ATOM 711 O O . VAL A 1 96 ? 4.218 3.057 4.087 1.00 96.38 96 VAL A O 1
ATOM 714 N N . ALA A 1 97 ? 2.344 2.040 4.798 1.00 97.94 97 ALA A N 1
ATOM 715 C CA . ALA A 1 97 ? 2.158 1.274 3.568 1.00 97.94 97 ALA A CA 1
ATOM 716 C C . ALA A 1 97 ? 1.987 2.193 2.344 1.00 97.94 97 ALA A C 1
ATOM 718 O O . ALA A 1 97 ? 2.597 1.947 1.303 1.00 97.94 97 ALA A O 1
ATOM 719 N N . TRP A 1 98 ? 1.227 3.286 2.476 1.00 98.00 98 TRP A N 1
ATOM 720 C CA . TRP A 1 98 ? 1.046 4.275 1.409 1.00 98.00 98 TRP A CA 1
ATOM 721 C C . TRP A 1 98 ? 2.313 5.074 1.092 1.00 98.00 98 TRP A C 1
ATOM 723 O O . TRP A 1 98 ? 2.581 5.326 -0.084 1.00 98.00 98 TRP A O 1
ATOM 733 N N . ILE A 1 99 ? 3.130 5.412 2.096 1.00 97.56 99 ILE A N 1
ATOM 734 C CA . ILE A 1 99 ? 4.449 6.033 1.880 1.00 97.56 99 ILE A CA 1
ATOM 735 C C . ILE A 1 99 ? 5.326 5.107 1.031 1.00 97.56 99 ILE A C 1
ATOM 737 O O . ILE A 1 99 ? 5.834 5.518 -0.013 1.00 97.56 99 ILE A O 1
ATOM 741 N N . TYR A 1 100 ? 5.457 3.837 1.423 1.00 98.44 100 TYR A N 1
ATOM 742 C CA . TYR A 1 100 ? 6.263 2.877 0.667 1.00 98.44 100 TYR A CA 1
ATOM 743 C C . TYR A 1 100 ? 5.713 2.630 -0.740 1.00 98.44 100 TYR A C 1
ATOM 745 O O . TYR A 1 100 ? 6.495 2.529 -1.691 1.00 98.44 100 TYR A O 1
ATOM 753 N N . ALA A 1 101 ? 4.388 2.590 -0.897 1.00 98.31 101 ALA A N 1
ATOM 754 C CA . ALA A 1 101 ? 3.766 2.443 -2.204 1.00 98.31 101 ALA A CA 1
ATOM 755 C C . ALA A 1 101 ? 4.087 3.631 -3.116 1.00 98.31 101 ALA A C 1
ATOM 757 O O . ALA A 1 101 ? 4.494 3.426 -4.260 1.00 98.31 101 ALA A O 1
ATOM 758 N N . ALA A 1 102 ? 3.988 4.857 -2.603 1.00 98.19 102 ALA A N 1
ATOM 759 C CA . ALA A 1 102 ? 4.336 6.071 -3.329 1.00 98.19 102 ALA A CA 1
ATOM 760 C C . ALA A 1 102 ? 5.812 6.094 -3.763 1.00 98.19 102 ALA A C 1
ATOM 762 O O . ALA A 1 102 ? 6.120 6.303 -4.939 1.00 98.19 102 ALA A O 1
ATOM 763 N N . GLU A 1 103 ? 6.728 5.801 -2.838 1.00 97.94 103 GLU A N 1
ATOM 764 C CA . GLU A 1 103 ? 8.171 5.794 -3.103 1.00 97.94 103 GLU A CA 1
ATOM 765 C C . GLU A 1 103 ? 8.594 4.700 -4.098 1.00 97.94 103 GLU A C 1
ATOM 767 O O . GLU A 1 103 ? 9.616 4.838 -4.774 1.00 97.94 103 GLU A O 1
ATOM 772 N N . SER A 1 104 ? 7.807 3.627 -4.245 1.00 97.94 104 SER A N 1
ATOM 773 C CA . SER A 1 104 ? 8.109 2.539 -5.186 1.00 97.94 104 SER A CA 1
ATOM 774 C C . SER A 1 104 ? 8.156 2.978 -6.652 1.00 97.94 104 SER A C 1
ATOM 776 O O . SER A 1 104 ? 8.844 2.348 -7.455 1.00 97.94 104 SER A O 1
ATOM 778 N N . PHE A 1 105 ? 7.500 4.088 -7.010 1.00 97.44 105 PHE A N 1
ATOM 779 C CA . PHE A 1 105 ? 7.500 4.597 -8.383 1.00 97.44 105 PHE A CA 1
ATOM 780 C C . PHE A 1 105 ? 8.891 5.076 -8.835 1.00 97.44 105 PHE A C 1
ATOM 782 O O . PHE A 1 105 ? 9.239 5.017 -10.019 1.00 97.44 105 PHE A O 1
ATOM 789 N N . GLY A 1 106 ? 9.690 5.563 -7.884 1.00 94.69 106 GLY A N 1
ATOM 790 C CA . GLY A 1 106 ? 11.038 6.079 -8.106 1.00 94.69 106 GLY A CA 1
ATOM 791 C C . GLY A 1 106 ? 12.154 5.144 -7.647 1.00 94.69 106 GLY A C 1
ATOM 792 O O . GLY A 1 106 ? 13.308 5.560 -7.682 1.00 94.69 106 GLY A O 1
ATOM 793 N N . ASP A 1 107 ? 11.844 3.920 -7.208 1.00 96.62 107 ASP A N 1
ATOM 794 C CA . ASP A 1 107 ? 12.810 3.022 -6.571 1.00 96.62 107 ASP A CA 1
ATOM 795 C C . ASP A 1 107 ? 13.366 1.953 -7.536 1.00 96.62 107 ASP A C 1
ATOM 797 O O . ASP A 1 107 ? 12.757 0.892 -7.712 1.00 96.62 107 ASP A O 1
ATOM 801 N N . PRO A 1 108 ? 14.555 2.164 -8.136 1.00 93.31 108 PRO A N 1
ATOM 802 C CA . PRO A 1 108 ? 15.157 1.194 -9.048 1.00 93.31 108 PRO A CA 1
ATOM 803 C C . PRO A 1 108 ? 15.636 -0.081 -8.342 1.00 93.31 108 PRO A C 1
ATOM 805 O O . PRO A 1 108 ? 15.901 -1.079 -9.011 1.00 93.31 108 PRO A O 1
ATOM 808 N N . ALA A 1 109 ? 15.785 -0.061 -7.013 1.00 94.44 109 ALA A N 1
ATOM 809 C CA . ALA A 1 109 ? 16.213 -1.226 -6.253 1.00 94.44 109 ALA A CA 1
ATOM 810 C C . ALA A 1 109 ? 15.051 -2.179 -5.945 1.00 94.44 109 ALA A C 1
ATOM 812 O O . ALA A 1 109 ? 15.317 -3.307 -5.541 1.00 94.44 109 ALA A O 1
ATOM 813 N N . GLY A 1 110 ? 13.793 -1.750 -6.111 1.00 95.56 110 GLY A N 1
ATOM 814 C CA . GLY A 1 110 ? 12.599 -2.543 -5.801 1.00 95.56 110 GLY A CA 1
ATOM 815 C C . GLY A 1 110 ? 12.425 -2.866 -4.316 1.00 95.56 110 GLY A C 1
ATOM 816 O O . GLY A 1 110 ? 11.680 -3.775 -3.961 1.00 95.56 110 GLY A O 1
ATOM 817 N N . GLN A 1 111 ? 13.117 -2.154 -3.432 1.00 97.44 111 GLN A N 1
ATOM 818 C CA . GLN A 1 111 ? 12.996 -2.331 -1.992 1.00 97.44 111 GLN A CA 1
ATOM 819 C C . GL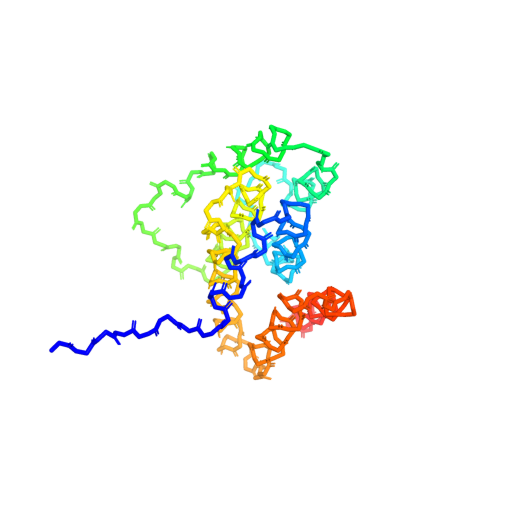N A 1 111 ? 11.663 -1.791 -1.466 1.00 97.44 111 GLN A C 1
ATOM 821 O O . GLN A 1 111 ? 11.075 -2.375 -0.563 1.00 97.44 111 GLN A O 1
ATOM 826 N N . ARG A 1 112 ? 11.147 -0.703 -2.037 1.00 97.88 112 ARG A N 1
ATOM 827 C CA . ARG A 1 112 ? 9.917 -0.044 -1.588 1.00 97.88 112 ARG A CA 1
ATOM 828 C C . ARG A 1 112 ? 8.665 -0.872 -1.853 1.00 97.88 112 ARG A C 1
ATOM 830 O O . ARG A 1 112 ? 7.791 -0.920 -0.993 1.00 97.88 112 ARG A O 1
ATOM 837 N N . VAL A 1 113 ? 8.603 -1.617 -2.958 1.00 97.94 113 VAL A N 1
ATOM 838 C CA . VAL A 1 113 ? 7.505 -2.576 -3.183 1.00 97.94 113 VAL A CA 1
ATOM 839 C C . VAL A 1 113 ? 7.556 -3.740 -2.182 1.00 97.94 113 VAL A C 1
ATOM 841 O O . VAL A 1 113 ? 6.516 -4.146 -1.672 1.00 97.94 113 VAL A O 1
ATOM 844 N N . VAL A 1 114 ? 8.753 -4.217 -1.812 1.00 98.06 114 VAL A N 1
ATOM 845 C CA . VAL A 1 114 ? 8.928 -5.235 -0.757 1.00 98.06 114 VAL A CA 1
ATOM 846 C C . VAL A 1 114 ? 8.523 -4.686 0.613 1.00 98.06 114 VAL A C 1
ATOM 848 O O . VAL A 1 114 ? 7.815 -5.359 1.354 1.00 98.06 114 VAL A O 1
ATOM 851 N N . ASN A 1 115 ? 8.912 -3.453 0.938 1.00 98.06 115 ASN A N 1
ATOM 852 C CA . ASN A 1 115 ? 8.526 -2.811 2.194 1.00 98.06 115 ASN A CA 1
ATOM 853 C C . ASN A 1 115 ? 7.010 -2.582 2.269 1.00 98.06 115 ASN A C 1
ATOM 855 O O . ASN A 1 115 ? 6.420 -2.760 3.328 1.00 98.06 115 ASN A O 1
ATOM 859 N N . THR A 1 116 ? 6.377 -2.231 1.144 1.00 98.56 116 THR A N 1
ATOM 860 C CA . THR A 1 116 ? 4.914 -2.121 1.053 1.00 98.56 116 THR A CA 1
ATOM 861 C C . THR A 1 116 ? 4.263 -3.462 1.375 1.00 98.56 116 THR A C 1
ATOM 863 O O . THR A 1 116 ? 3.372 -3.512 2.215 1.00 98.56 116 THR A O 1
ATOM 866 N N . PHE A 1 117 ? 4.739 -4.550 0.757 1.00 98.19 117 PHE A N 1
ATOM 867 C CA . PHE A 1 117 ? 4.254 -5.899 1.046 1.00 98.19 117 PHE A CA 1
ATOM 868 C C . PHE A 1 117 ? 4.392 -6.240 2.532 1.00 98.19 117 PHE A C 1
ATOM 870 O O . PHE A 1 117 ? 3.399 -6.570 3.168 1.00 98.19 117 PHE A O 1
ATOM 877 N N . ALA A 1 118 ? 5.600 -6.107 3.086 1.00 97.25 118 ALA A N 1
ATOM 878 C CA . ALA A 1 118 ? 5.881 -6.477 4.469 1.00 97.25 118 ALA A CA 1
ATOM 879 C C . ALA A 1 118 ? 5.033 -5.675 5.465 1.00 97.25 118 ALA A C 1
ATOM 881 O O . ALA A 1 118 ? 4.558 -6.231 6.448 1.00 97.25 118 ALA A O 1
ATOM 882 N N . ARG A 1 119 ? 4.802 -4.381 5.200 1.00 97.06 119 ARG A N 1
ATOM 883 C CA . ARG A 1 119 ? 3.965 -3.562 6.079 1.00 97.06 119 ARG A CA 1
ATOM 884 C C . ARG A 1 119 ? 2.489 -3.938 5.996 1.00 97.06 119 ARG A C 1
ATOM 886 O O . ARG A 1 119 ? 1.813 -3.932 7.015 1.00 97.06 119 ARG A O 1
ATOM 893 N N . VAL A 1 120 ? 1.981 -4.244 4.804 1.00 97.31 120 VAL A N 1
ATOM 894 C CA . VAL A 1 120 ? 0.594 -4.702 4.645 1.00 97.31 120 VAL A CA 1
ATOM 895 C C . VAL A 1 120 ? 0.396 -6.065 5.307 1.00 97.31 120 VAL A C 1
ATOM 897 O O . VAL A 1 120 ? -0.615 -6.251 5.970 1.00 97.31 120 VAL A O 1
ATOM 900 N N . ASP A 1 121 ? 1.360 -6.978 5.176 1.00 96.12 121 ASP A N 1
ATOM 901 C CA . ASP A 1 121 ? 1.340 -8.302 5.813 1.00 96.12 121 ASP A CA 1
ATOM 902 C C . ASP A 1 121 ? 1.246 -8.193 7.343 1.00 96.12 121 ASP A C 1
ATOM 904 O O . ASP A 1 121 ? 0.319 -8.727 7.941 1.00 96.12 121 ASP A O 1
ATOM 908 N N . ASP A 1 122 ? 2.127 -7.395 7.949 1.00 94.56 122 ASP A N 1
ATOM 909 C CA . ASP A 1 122 ? 2.159 -7.119 9.392 1.00 94.56 122 ASP A CA 1
ATOM 910 C C . ASP A 1 122 ? 0.846 -6.493 9.900 1.00 94.56 122 ASP A C 1
ATOM 912 O O . ASP A 1 122 ? 0.264 -6.920 10.896 1.00 94.56 122 ASP A O 1
ATOM 916 N N . VAL A 1 123 ? 0.305 -5.515 9.165 1.00 94.12 123 VAL A N 1
ATOM 917 C CA . VAL A 1 123 ? -0.989 -4.908 9.510 1.00 94.12 123 VAL A CA 1
ATOM 918 C C . VAL A 1 123 ? -2.126 -5.926 9.418 1.00 94.12 123 VAL A C 1
ATOM 920 O O . VAL A 1 123 ? -3.001 -5.939 10.284 1.00 94.12 123 VAL A O 1
ATOM 923 N N . LEU A 1 124 ? -2.141 -6.768 8.383 1.00 93.69 124 LEU A N 1
ATOM 924 C CA . LEU A 1 124 ? -3.171 -7.789 8.219 1.00 93.69 124 LEU A CA 1
ATOM 925 C C . LEU A 1 124 ? -3.079 -8.869 9.297 1.00 93.69 124 LEU A C 1
ATOM 927 O O . LEU A 1 124 ? -4.124 -9.248 9.814 1.00 93.69 124 LEU A O 1
ATOM 931 N N . GLU A 1 125 ? -1.878 -9.306 9.680 1.00 92.88 125 GLU A N 1
ATOM 932 C CA . GLU A 1 125 ? -1.672 -10.279 10.761 1.00 92.88 125 GLU A CA 1
ATOM 933 C C . GLU A 1 125 ? -2.302 -9.777 12.065 1.00 92.88 125 GLU A C 1
ATOM 935 O O . GLU A 1 125 ? -3.101 -10.477 12.691 1.00 92.88 125 GLU A O 1
ATOM 940 N N . GLN A 1 126 ? -2.056 -8.512 12.407 1.00 91.25 126 GLN A N 1
ATOM 941 C CA . GLN A 1 126 ? -2.650 -7.901 13.594 1.00 91.25 126 GLN A CA 1
ATOM 942 C C . GLN A 1 126 ? -4.166 -7.713 13.482 1.00 91.25 126 GLN A C 1
ATOM 944 O O . GLN A 1 126 ? -4.899 -7.865 14.461 1.00 91.25 126 GLN A O 1
ATOM 949 N N . VAL A 1 127 ? -4.679 -7.412 12.287 1.00 89.56 127 VAL A N 1
ATOM 950 C CA . VAL A 1 127 ? -6.128 -7.370 12.049 1.00 89.56 127 VAL A CA 1
ATOM 951 C C . VAL A 1 127 ? -6.756 -8.750 12.248 1.00 89.56 127 VA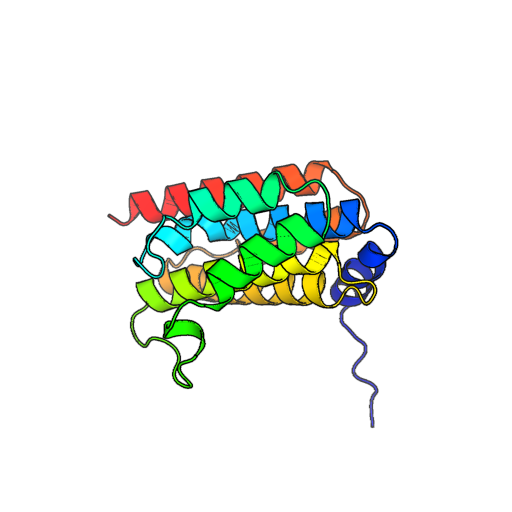L A C 1
ATOM 953 O O . VAL A 1 127 ? -7.822 -8.837 12.860 1.00 89.56 127 VAL A O 1
ATOM 956 N N . GLU A 1 128 ? -6.134 -9.821 11.748 1.00 90.75 128 GLU A N 1
ATOM 957 C CA . GLU A 1 128 ? -6.628 -11.185 11.952 1.00 90.75 128 GLU A CA 1
ATOM 958 C C . GLU A 1 128 ? -6.680 -11.539 13.437 1.00 90.75 128 GLU A C 1
ATOM 960 O O . GLU A 1 128 ? -7.682 -12.101 13.887 1.00 90.75 128 GLU A O 1
ATOM 965 N N . GLU A 1 129 ? -5.639 -11.182 14.195 1.00 89.44 129 GLU A N 1
ATOM 966 C CA . GLU A 1 129 ? -5.574 -11.414 15.638 1.00 89.44 129 GLU A CA 1
ATOM 967 C C . GLU A 1 129 ? -6.687 -10.658 16.377 1.00 89.44 129 GLU A C 1
ATOM 969 O O . GLU A 1 129 ? -7.432 -11.253 17.161 1.00 89.44 129 GLU A O 1
ATOM 974 N N . VAL A 1 130 ? -6.859 -9.365 16.087 1.00 87.00 130 VAL A N 1
ATOM 975 C CA . VAL A 1 130 ? -7.840 -8.508 16.771 1.00 87.00 130 VAL A CA 1
ATOM 976 C C . VAL A 1 130 ? -9.281 -8.857 16.396 1.00 87.00 130 VAL A C 1
ATOM 978 O O . VAL A 1 130 ? -10.158 -8.869 17.263 1.00 87.00 130 VAL A O 1
ATOM 981 N N . LEU A 1 131 ? -9.558 -9.128 15.117 1.00 83.75 131 LEU A N 1
ATOM 982 C CA . LEU A 1 131 ? -10.913 -9.420 14.637 1.00 83.75 131 LEU A CA 1
ATOM 983 C C . LEU A 1 131 ? -11.277 -10.908 14.725 1.00 83.75 131 LEU A C 1
ATOM 985 O O . LEU A 1 131 ? -12.452 -11.256 14.587 1.00 83.75 131 LEU A O 1
ATOM 989 N N . GLY A 1 132 ? -10.301 -11.794 14.934 1.00 85.00 132 GLY A N 1
ATOM 990 C CA . GLY A 1 132 ? -10.500 -13.243 14.922 1.00 85.00 132 GLY A CA 1
ATOM 991 C C . GLY A 1 132 ? -10.928 -13.779 13.552 1.00 85.00 132 GLY A C 1
ATOM 992 O O . GLY A 1 132 ? -11.699 -14.740 13.484 1.00 85.00 132 GLY A O 1
ATOM 993 N N . VAL A 1 133 ? -10.479 -13.146 12.461 1.00 81.56 133 VAL A N 1
ATOM 994 C CA . VAL A 1 133 ? -10.852 -13.505 11.082 1.00 81.56 133 VAL A CA 1
ATOM 995 C C . VAL A 1 133 ? -9.638 -14.068 10.338 1.00 81.56 133 VAL A C 1
ATOM 997 O O . VAL A 1 133 ? -8.899 -13.300 9.730 1.00 81.56 133 VAL A O 1
ATOM 1000 N N . PRO A 1 134 ? -9.423 -15.394 10.350 1.00 85.94 134 PRO A N 1
ATOM 1001 C CA . PRO A 1 134 ? -8.234 -15.985 9.746 1.00 85.94 134 PRO A CA 1
ATOM 1002 C C . PRO A 1 134 ? -8.288 -15.991 8.211 1.00 85.94 134 PRO A C 1
ATOM 1004 O O . PRO A 1 134 ? -9.357 -16.140 7.608 1.00 85.94 134 PRO A O 1
ATOM 1007 N N . GLY A 1 135 ? -7.114 -15.940 7.580 1.00 86.94 135 GLY A N 1
ATOM 1008 C CA . GLY A 1 135 ? -6.909 -16.220 6.155 1.00 86.94 135 GLY A CA 1
ATOM 1009 C C . GLY A 1 135 ? -6.880 -14.997 5.232 1.00 86.94 135 GLY A C 1
ATOM 1010 O O . GLY A 1 135 ? -6.801 -15.170 4.015 1.00 86.94 135 GLY A O 1
ATOM 1011 N N . LEU A 1 136 ? -6.951 -13.774 5.759 1.00 89.19 136 LEU A N 1
ATOM 1012 C CA . LEU A 1 136 ? -6.602 -12.538 5.053 1.00 89.19 136 LEU A CA 1
ATOM 1013 C C . LEU A 1 136 ? -5.131 -12.537 4.609 1.00 89.19 136 LEU A C 1
ATOM 1015 O O . LEU A 1 136 ? -4.879 -12.230 3.444 1.00 89.19 136 LEU A O 1
ATOM 1019 N N . CYS A 1 137 ? -4.189 -12.930 5.472 1.00 91.19 137 CYS A N 1
ATOM 1020 C CA . CYS A 1 137 ? -2.759 -12.975 5.151 1.00 91.19 137 CYS A CA 1
ATOM 1021 C C . CYS A 1 137 ? -2.470 -13.983 4.034 1.00 91.19 137 CYS A C 1
ATOM 1023 O O . CYS A 1 137 ? -1.813 -13.648 3.051 1.00 91.19 137 CYS A O 1
ATOM 1025 N N . ASP A 1 138 ? -3.053 -15.185 4.097 1.00 92.88 138 ASP A N 1
ATOM 1026 C CA . ASP A 1 138 ? -2.901 -16.200 3.044 1.00 92.88 138 ASP A CA 1
ATOM 1027 C C . ASP A 1 138 ? -3.449 -15.718 1.689 1.00 92.88 138 ASP A C 1
ATOM 1029 O O . ASP A 1 138 ? -2.822 -15.902 0.639 1.00 92.88 138 ASP A O 1
ATOM 1033 N N . GLN A 1 139 ? -4.620 -15.071 1.697 1.00 93.69 139 GLN A N 1
ATOM 1034 C CA . GLN A 1 139 ? -5.216 -14.499 0.488 1.00 93.69 139 GLN A CA 1
ATOM 1035 C C . GLN A 1 139 ? -4.369 -13.352 -0.074 1.00 93.69 139 GLN A C 1
ATOM 1037 O O . GLN A 1 139 ? -4.179 -13.264 -1.291 1.00 93.69 139 GLN A O 1
ATOM 1042 N N . PHE A 1 140 ? -3.854 -12.489 0.802 1.00 95.38 140 PHE A N 1
ATOM 1043 C CA . PHE A 1 140 ? -2.966 -11.396 0.433 1.00 95.38 140 PHE A CA 1
ATOM 1044 C C . PHE A 1 140 ? -1.665 -11.918 -0.178 1.00 95.38 140 PHE A C 1
ATOM 1046 O O . PHE A 1 140 ? -1.307 -11.511 -1.284 1.00 95.38 140 PHE A O 1
ATOM 1053 N N . TYR A 1 141 ? -1.008 -12.871 0.484 1.00 94.81 141 TYR A N 1
ATOM 1054 C CA . TYR A 1 141 ? 0.223 -13.496 0.015 1.00 94.81 141 TYR A CA 1
ATOM 1055 C C . TYR A 1 141 ? 0.039 -14.126 -1.368 1.00 94.81 141 TYR A C 1
ATOM 1057 O O . TYR A 1 141 ? 0.841 -13.891 -2.276 1.00 94.81 141 TYR A O 1
ATOM 1065 N N . GLY A 1 142 ? -1.040 -14.896 -1.557 1.00 95.00 142 GLY A N 1
ATOM 1066 C CA . GLY A 1 142 ? -1.376 -15.502 -2.845 1.00 95.00 142 GLY A CA 1
ATOM 1067 C C . GLY A 1 142 ? -1.545 -14.456 -3.948 1.00 95.00 142 GLY A C 1
ATOM 1068 O O . GLY A 1 142 ? -0.903 -14.550 -4.996 1.00 95.00 142 GLY A O 1
ATOM 1069 N N . ALA A 1 143 ? -2.329 -13.407 -3.684 1.00 95.31 143 ALA A N 1
ATOM 1070 C CA . ALA A 1 143 ? -2.531 -12.320 -4.636 1.00 95.31 143 ALA A CA 1
ATOM 1071 C C . ALA A 1 143 ? -1.226 -11.562 -4.942 1.00 95.31 143 ALA A C 1
ATOM 1073 O O . ALA A 1 143 ? -0.958 -11.250 -6.101 1.00 95.31 143 ALA A O 1
ATOM 1074 N N . ALA A 1 144 ? -0.381 -11.290 -3.943 1.00 95.62 144 ALA A N 1
ATOM 1075 C CA . ALA A 1 144 ? 0.919 -10.646 -4.140 1.00 95.62 144 ALA A CA 1
ATOM 1076 C C . ALA A 1 144 ? 1.849 -11.498 -5.008 1.00 95.62 144 ALA A C 1
ATOM 1078 O O . ALA A 1 144 ? 2.494 -10.980 -5.923 1.00 95.62 144 ALA A O 1
ATOM 1079 N N . ALA A 1 145 ? 1.866 -12.811 -4.783 1.00 95.38 145 ALA A N 1
ATOM 1080 C CA . ALA A 1 145 ? 2.654 -13.739 -5.576 1.00 95.38 145 ALA A CA 1
ATOM 1081 C C . ALA A 1 145 ? 2.189 -13.812 -7.036 1.00 95.38 145 ALA A C 1
ATOM 1083 O O . ALA A 1 145 ? 3.025 -13.839 -7.941 1.00 95.38 145 ALA A O 1
ATOM 1084 N N . ASP A 1 146 ? 0.882 -13.809 -7.287 1.00 95.62 146 ASP A N 1
ATOM 1085 C CA . ASP A 1 146 ? 0.333 -13.814 -8.645 1.00 95.62 146 ASP A CA 1
ATOM 1086 C C . ASP A 1 146 ? 0.562 -12.467 -9.354 1.00 95.62 146 ASP A C 1
ATOM 1088 O O . ASP A 1 146 ? 1.001 -12.429 -10.509 1.00 95.62 146 ASP A O 1
ATOM 1092 N N . ALA A 1 147 ? 0.385 -11.349 -8.642 1.00 95.50 147 ALA A N 1
ATOM 1093 C CA . ALA A 1 147 ? 0.657 -10.010 -9.160 1.00 95.50 147 ALA A CA 1
ATOM 1094 C C . ALA A 1 147 ? 2.137 -9.830 -9.539 1.00 95.50 147 ALA A C 1
ATOM 1096 O O . ALA A 1 147 ? 2.432 -9.272 -10.604 1.00 95.50 147 ALA A O 1
ATOM 1097 N N . ALA A 1 148 ? 3.057 -10.355 -8.719 1.00 94.19 148 ALA A N 1
ATOM 1098 C CA . ALA A 1 148 ? 4.496 -10.357 -8.984 1.00 94.19 148 ALA A CA 1
ATOM 1099 C C . ALA A 1 148 ? 4.873 -11.165 -10.240 1.00 94.19 148 ALA A C 1
ATOM 1101 O O . ALA A 1 148 ? 5.866 -10.862 -10.896 1.00 94.19 148 ALA A O 1
ATOM 1102 N N . ARG A 1 149 ? 4.059 -12.160 -10.620 1.00 93.69 149 ARG A N 1
ATOM 1103 C CA . ARG A 1 149 ? 4.217 -12.933 -11.867 1.00 93.69 149 ARG A CA 1
ATOM 1104 C C . ARG A 1 149 ? 3.550 -12.281 -13.083 1.00 93.69 149 ARG A C 1
ATOM 1106 O O . ARG A 1 149 ? 3.607 -12.846 -14.172 1.00 93.69 149 ARG A O 1
ATOM 1113 N N . GLY A 1 150 ? 2.945 -11.104 -12.918 1.00 91.06 150 GLY A N 1
ATOM 1114 C CA . GLY A 1 150 ? 2.310 -10.360 -14.005 1.00 91.06 150 GLY A CA 1
ATOM 1115 C C . GLY A 1 150 ? 0.809 -10.613 -14.171 1.00 91.06 150 GLY A C 1
ATOM 1116 O O . GLY A 1 150 ? 0.255 -10.198 -15.184 1.00 91.06 150 GLY A O 1
ATOM 1117 N N . ASP A 1 151 ? 0.131 -11.258 -13.215 1.00 93.44 151 ASP A N 1
ATOM 1118 C CA . ASP A 1 151 ? -1.322 -11.443 -13.295 1.00 93.44 151 ASP A CA 1
ATOM 1119 C C . ASP A 1 151 ? -2.076 -10.157 -12.905 1.00 93.44 151 ASP A C 1
ATOM 1121 O O . ASP A 1 151 ? -2.011 -9.684 -11.769 1.00 93.44 151 ASP A O 1
ATOM 1125 N N . ASP A 1 152 ? -2.811 -9.570 -13.847 1.00 90.62 152 ASP A N 1
ATOM 1126 C CA . ASP A 1 152 ? -3.662 -8.396 -13.608 1.00 90.62 152 ASP A CA 1
ATOM 1127 C C . ASP A 1 152 ? -4.952 -8.735 -12.846 1.00 90.62 152 ASP A C 1
ATOM 1129 O O . ASP A 1 152 ? -5.567 -7.865 -12.218 1.00 90.62 152 ASP A O 1
ATOM 1133 N N . ALA A 1 153 ? -5.400 -9.994 -12.880 1.00 92.00 153 ALA A N 1
ATOM 1134 C CA . ALA A 1 153 ? -6.526 -10.439 -12.067 1.00 92.00 153 ALA A CA 1
ATOM 1135 C C . ALA A 1 153 ? -6.188 -10.374 -10.572 1.00 92.00 153 ALA A C 1
ATOM 1137 O O . ALA A 1 153 ? -7.064 -10.026 -9.777 1.00 92.00 153 ALA A O 1
ATOM 1138 N N . ALA A 1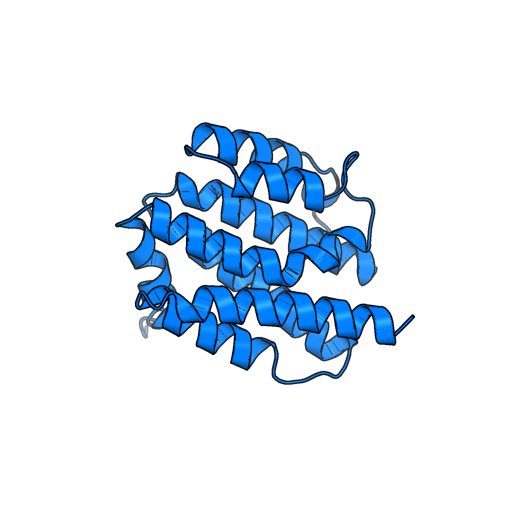 154 ? -4.923 -10.587 -10.209 1.00 92.56 154 ALA A N 1
ATOM 1139 C CA . ALA A 1 154 ? -4.451 -10.486 -8.835 1.00 92.56 154 ALA A CA 1
ATOM 1140 C C . ALA A 1 154 ? -4.615 -9.070 -8.251 1.00 92.56 154 ALA A C 1
ATOM 1142 O O . ALA A 1 154 ? -5.045 -8.922 -7.108 1.00 92.56 154 ALA A O 1
ATOM 1143 N N . LEU A 1 155 ? -4.414 -8.017 -9.054 1.00 91.88 155 LEU A N 1
ATOM 1144 C CA . LEU A 1 155 ? -4.662 -6.630 -8.624 1.00 91.88 155 LEU A CA 1
ATOM 1145 C C . LEU A 1 155 ? -6.141 -6.395 -8.277 1.00 91.88 155 LEU A C 1
ATOM 1147 O O . LEU A 1 155 ? -6.481 -5.683 -7.332 1.00 91.88 155 LEU A O 1
ATOM 1151 N N . ARG A 1 156 ? -7.057 -7.022 -9.029 1.00 90.50 156 ARG A N 1
ATOM 1152 C CA . ARG A 1 156 ? -8.496 -6.975 -8.720 1.00 90.50 156 ARG A CA 1
ATOM 1153 C C . ARG A 1 156 ? -8.834 -7.773 -7.463 1.00 90.50 156 ARG A C 1
ATOM 1155 O O . ARG A 1 156 ? -9.741 -7.363 -6.737 1.00 90.50 156 ARG A O 1
ATOM 1162 N N . ALA A 1 157 ? -8.124 -8.873 -7.213 1.00 90.56 157 ALA A N 1
ATOM 1163 C CA . ALA A 1 157 ? -8.281 -9.685 -6.011 1.00 90.56 157 ALA A CA 1
ATOM 1164 C C . ALA A 1 157 ? -7.890 -8.891 -4.753 1.00 90.56 157 ALA A C 1
ATOM 1166 O O . ALA A 1 157 ? -8.694 -8.813 -3.827 1.00 90.56 157 ALA A O 1
ATOM 1167 N N . MET A 1 158 ? -6.747 -8.193 -4.771 1.00 92.38 158 MET A N 1
ATOM 1168 C CA . MET A 1 158 ? -6.306 -7.306 -3.679 1.00 92.38 158 MET A CA 1
ATOM 1169 C C . MET A 1 158 ? -7.353 -6.238 -3.341 1.00 92.38 158 MET A C 1
ATOM 1171 O O . MET A 1 158 ? -7.768 -6.099 -2.194 1.00 92.38 158 MET A O 1
ATOM 1175 N N . ARG A 1 159 ? -7.907 -5.559 -4.351 1.00 87.38 159 ARG A N 1
ATOM 1176 C CA . ARG A 1 159 ? -9.014 -4.603 -4.143 1.00 87.38 159 ARG A CA 1
ATOM 1177 C C . ARG A 1 159 ? -10.266 -5.248 -3.548 1.00 87.38 159 ARG A C 1
ATOM 1179 O O . ARG A 1 159 ? -11.053 -4.585 -2.875 1.00 87.38 159 ARG A O 1
ATOM 1186 N N . GLY A 1 160 ? -10.500 -6.526 -3.841 1.00 87.81 160 GLY A N 1
ATOM 1187 C CA . GLY A 1 160 ? -11.548 -7.320 -3.205 1.00 87.81 160 GLY A CA 1
ATOM 1188 C C . GLY A 1 160 ? -11.312 -7.501 -1.707 1.00 87.81 160 GLY A C 1
ATOM 1189 O O . GLY A 1 160 ? -12.259 -7.337 -0.938 1.00 87.81 160 GLY A O 1
ATOM 1190 N N . LEU A 1 161 ? -10.064 -7.754 -1.304 1.00 88.06 161 LEU A N 1
ATOM 1191 C CA . LEU A 1 161 ? -9.667 -7.895 0.100 1.00 88.06 161 LEU A CA 1
ATOM 1192 C C . LEU A 1 161 ? -9.903 -6.604 0.887 1.00 88.06 161 LEU A C 1
ATOM 1194 O O . LEU A 1 161 ? -10.578 -6.654 1.911 1.00 88.06 161 LEU A O 1
ATOM 1198 N N . GLY A 1 162 ? -9.480 -5.445 0.368 1.00 84.50 162 GLY A N 1
ATOM 1199 C CA . GLY A 1 162 ? -9.727 -4.156 1.034 1.00 84.50 162 GLY A CA 1
ATOM 1200 C C . GLY A 1 162 ? -11.219 -3.865 1.260 1.00 84.50 162 GLY A C 1
ATOM 1201 O O . GLY A 1 162 ? -11.629 -3.419 2.332 1.00 84.50 162 GLY A O 1
ATOM 1202 N N . ARG A 1 163 ? -12.083 -4.213 0.291 1.00 85.00 163 ARG A N 1
ATOM 1203 C CA . ARG A 1 163 ? -13.546 -4.112 0.466 1.00 85.00 163 ARG A CA 1
ATOM 1204 C C . ARG A 1 163 ? -14.086 -5.075 1.522 1.00 85.00 163 ARG A C 1
ATOM 1206 O O . ARG A 1 163 ? -15.007 -4.707 2.248 1.00 85.00 163 ARG A O 1
ATOM 1213 N N . SER A 1 164 ? -13.551 -6.295 1.583 1.00 85.19 164 SER A N 1
ATOM 1214 C CA . SER A 1 164 ? -13.928 -7.278 2.603 1.00 85.19 164 SER A CA 1
ATOM 1215 C C . SER A 1 164 ? -13.556 -6.784 3.998 1.00 85.19 164 SER A C 1
ATOM 1217 O O . SER A 1 164 ? -14.405 -6.806 4.887 1.00 85.19 164 SER A O 1
ATOM 1219 N N . LEU A 1 165 ? -12.336 -6.267 4.166 1.00 85.00 165 LEU A N 1
ATOM 1220 C CA . LEU A 1 165 ? -11.862 -5.685 5.419 1.00 85.00 165 LEU A CA 1
ATOM 1221 C C . LEU A 1 165 ? -12.778 -4.548 5.887 1.00 85.00 165 LEU A C 1
ATOM 1223 O O . LEU A 1 165 ? -13.273 -4.563 7.010 1.00 85.00 165 LEU A O 1
ATOM 1227 N N . LEU A 1 166 ? -13.101 -3.610 4.996 1.00 80.94 166 LEU A N 1
ATOM 1228 C CA . LEU A 1 166 ? -14.027 -2.517 5.295 1.00 80.94 166 LEU A CA 1
ATOM 1229 C C . LEU A 1 166 ? -15.431 -3.017 5.684 1.00 80.94 166 LEU A C 1
ATOM 1231 O O . LEU A 1 166 ? -16.083 -2.429 6.548 1.00 80.94 166 LEU A O 1
ATOM 1235 N N . GLY A 1 167 ? -15.902 -4.109 5.074 1.00 82.06 167 GLY A N 1
ATOM 1236 C CA . GLY A 1 167 ? -17.148 -4.771 5.463 1.00 82.06 167 GLY A CA 1
ATOM 1237 C C . GLY A 1 167 ? -17.096 -5.364 6.874 1.00 82.06 167 GLY A C 1
ATOM 1238 O O . GLY A 1 167 ? -18.057 -5.216 7.626 1.00 82.06 167 GLY A O 1
ATOM 1239 N N . GLN A 1 168 ? -15.976 -5.986 7.244 1.00 81.00 168 GLN A N 1
ATOM 1240 C CA . GLN A 1 168 ? -15.765 -6.562 8.575 1.00 81.00 168 GLN A CA 1
ATOM 1241 C C . GLN A 1 168 ? -15.686 -5.474 9.650 1.00 81.00 168 GLN A C 1
ATOM 1243 O O . GLN A 1 168 ? -16.403 -5.564 10.640 1.00 81.00 168 GLN A O 1
ATOM 1248 N N . LEU A 1 169 ? -14.928 -4.397 9.417 1.00 77.12 169 LEU A N 1
ATOM 1249 C CA . LEU A 1 169 ? -14.810 -3.271 10.355 1.00 77.12 169 LEU A CA 1
ATOM 1250 C C . LEU A 1 169 ? -16.169 -2.626 10.676 1.00 77.12 169 LEU A C 1
ATOM 1252 O O . LEU A 1 169 ? -16.452 -2.299 11.825 1.00 77.12 169 LEU A O 1
ATOM 1256 N N . ARG A 1 170 ? -17.051 -2.500 9.676 1.00 74.81 170 ARG A N 1
ATOM 1257 C CA . ARG A 1 170 ? -18.416 -1.968 9.858 1.00 74.81 170 ARG A CA 1
ATOM 1258 C C . ARG A 1 170 ? -19.362 -2.914 10.597 1.00 74.81 170 ARG A C 1
ATOM 1260 O O . ARG A 1 170 ? -20.381 -2.464 11.106 1.00 74.81 170 ARG A O 1
ATOM 1267 N N . GLY A 1 171 ? -19.075 -4.214 10.606 1.00 62.56 171 GLY A N 1
ATOM 1268 C CA . GLY A 1 171 ? -19.876 -5.219 11.310 1.00 62.56 171 GLY A CA 1
ATOM 1269 C C . GLY A 1 171 ? -19.565 -5.320 12.805 1.00 62.56 171 GLY A C 1
ATOM 1270 O O . GLY A 1 171 ? -20.312 -5.972 13.529 1.00 62.56 171 GLY A O 1
ATOM 1271 N N . VAL A 1 172 ? -18.474 -4.690 13.251 1.00 56.72 172 VAL A N 1
ATOM 1272 C CA . VAL A 1 172 ? -17.985 -4.703 14.641 1.00 56.72 172 VAL A CA 1
ATOM 1273 C C . VAL A 1 172 ? -18.398 -3.425 15.405 1.00 56.72 172 VAL A C 1
ATOM 1275 O O . VAL A 1 172 ? -18.132 -3.315 16.597 1.00 56.72 172 VAL A O 1
ATOM 1278 N N . SER A 1 173 ? -19.074 -2.476 14.736 1.00 45.47 173 SER A N 1
ATOM 1279 C CA . SER A 1 173 ? -19.539 -1.186 15.291 1.00 45.47 173 SER A CA 1
ATOM 1280 C C . SER A 1 173 ? -20.850 -1.291 16.074 1.00 45.47 173 SER A C 1
ATOM 1282 O O . SER A 1 173 ? -21.861 -1.712 15.466 1.00 45.47 173 SER A O 1
#